Protein AF-A0A7D7X7C6-F1 (afdb_monomer_lite)

Secondary structure (DSSP, 8-state):
-EEEEEE-SSSPPPPEEEEEE-TT--EEEEEEEPP----TTS--EEEEEEP-PPTT--TTT-EEEEE--SS---S-SGGGEEEGGG--GGGSHHHHHHHTT-

pLDDT: mean 86.54, std 12.84, range [50.09, 97.5]

Structure (mmCIF, N/CA/C/O backbone):
data_AF-A0A7D7X7C6-F1
#
_entry.id   AF-A0A7D7X7C6-F1
#
loop_
_atom_site.group_PDB
_atom_site.id
_atom_site.type_symbol
_atom_site.label_atom_id
_atom_site.label_alt_id
_atom_site.label_comp_id
_atom_site.label_asym_id
_atom_site.label_entity_id
_atom_site.label_seq_id
_atom_site.pdbx_PDB_ins_code
_atom_site.Cartn_x
_atom_site.Cartn_y
_atom_site.Cartn_z
_atom_site.occupancy
_atom_site.B_iso_or_equiv
_atom_site.auth_seq_id
_atom_site.auth_comp_id
_atom_site.auth_asym_id
_atom_site.auth_atom_id
_atom_site.pdbx_PDB_model_num
ATOM 1 N N . MET A 1 1 ? -4.624 -8.548 11.421 1.00 86.88 1 MET A N 1
ATOM 2 C CA . MET A 1 1 ? -5.141 -8.700 10.041 1.00 86.88 1 MET A CA 1
ATOM 3 C C . MET A 1 1 ? -4.038 -9.219 9.131 1.00 86.88 1 MET A C 1
ATOM 5 O O . MET A 1 1 ? -2.893 -8.834 9.332 1.00 86.88 1 MET A O 1
ATOM 9 N N . LYS A 1 2 ? -4.351 -10.098 8.171 1.00 92.50 2 LYS A N 1
ATOM 10 C CA . LYS A 1 2 ? -3.395 -10.544 7.144 1.00 92.50 2 LYS A CA 1
ATOM 11 C C . LYS A 1 2 ? -3.698 -9.827 5.837 1.00 92.50 2 LYS A C 1
ATOM 13 O O . LYS A 1 2 ? -4.851 -9.807 5.423 1.00 92.50 2 LYS A O 1
ATOM 18 N N . VAL A 1 3 ? -2.673 -9.262 5.216 1.00 93.50 3 VAL A N 1
ATOM 19 C CA . VAL A 1 3 ? -2.782 -8.517 3.961 1.00 93.50 3 VAL A CA 1
ATOM 20 C C . VAL A 1 3 ? -1.801 -9.114 2.969 1.00 93.50 3 VAL A C 1
ATOM 22 O O . VAL A 1 3 ? -0.625 -9.276 3.290 1.00 93.50 3 VAL A O 1
ATOM 25 N N . ILE A 1 4 ? -2.280 -9.457 1.778 1.00 94.56 4 ILE A N 1
ATOM 26 C CA . ILE A 1 4 ? -1.419 -9.901 0.683 1.00 94.56 4 ILE A CA 1
ATOM 27 C C . ILE A 1 4 ? -1.051 -8.667 -0.128 1.00 94.56 4 ILE A C 1
ATOM 29 O O . ILE A 1 4 ? -1.920 -7.999 -0.680 1.00 94.56 4 ILE A O 1
ATOM 33 N N . VAL A 1 5 ? 0.242 -8.377 -0.192 1.00 95.50 5 VAL A N 1
ATOM 34 C CA . VAL A 1 5 ? 0.798 -7.306 -1.015 1.00 95.50 5 VAL A CA 1
ATOM 35 C C . VAL A 1 5 ? 1.444 -7.940 -2.233 1.00 95.50 5 VAL A C 1
ATOM 37 O O . VAL A 1 5 ? 2.147 -8.943 -2.095 1.00 95.50 5 VAL A O 1
ATOM 40 N N . HIS A 1 6 ? 1.217 -7.365 -3.409 1.00 95.06 6 HIS A N 1
ATOM 41 C CA . HIS A 1 6 ? 1.825 -7.811 -4.654 1.00 95.06 6 HIS A CA 1
ATOM 42 C C . HIS A 1 6 ? 2.688 -6.710 -5.275 1.00 95.06 6 HIS A C 1
ATOM 44 O O . HIS A 1 6 ? 2.406 -5.528 -5.113 1.00 95.06 6 HIS A O 1
ATOM 50 N N . SER A 1 7 ? 3.718 -7.111 -6.017 1.00 94.50 7 SER A N 1
ATOM 51 C CA . SER A 1 7 ? 4.481 -6.239 -6.908 1.00 94.50 7 SER A CA 1
ATOM 52 C C . SER A 1 7 ? 4.332 -6.714 -8.350 1.00 94.50 7 SER A C 1
ATOM 54 O O . SER A 1 7 ? 4.490 -7.904 -8.642 1.00 94.50 7 SER A O 1
ATOM 56 N N . LEU A 1 8 ? 4.029 -5.758 -9.231 1.00 93.31 8 LEU A N 1
ATOM 57 C CA . LEU A 1 8 ? 3.920 -5.925 -10.685 1.00 93.31 8 LEU A CA 1
ATOM 58 C C . LEU A 1 8 ? 4.983 -5.110 -11.445 1.00 93.31 8 LEU A C 1
ATOM 60 O O . LEU A 1 8 ? 4.968 -5.076 -12.672 1.00 93.31 8 LEU A O 1
ATOM 64 N N . GLY A 1 9 ? 5.862 -4.398 -10.731 1.00 91.44 9 GLY A N 1
ATOM 65 C CA . GLY A 1 9 ? 6.841 -3.489 -11.329 1.00 91.44 9 GLY A CA 1
ATOM 66 C C . GLY A 1 9 ? 7.999 -4.214 -12.018 1.00 91.44 9 GLY A C 1
ATOM 67 O O . GLY A 1 9 ? 8.289 -5.364 -11.726 1.00 91.44 9 GLY A O 1
ATOM 68 N N . ALA A 1 10 ? 8.711 -3.528 -12.911 1.00 91.31 10 ALA A N 1
ATOM 69 C CA . ALA A 1 10 ? 9.837 -4.113 -13.650 1.00 91.31 10 ALA A CA 1
ATOM 70 C C . ALA A 1 10 ? 11.169 -4.142 -12.868 1.00 91.31 10 ALA A C 1
ATOM 72 O O . ALA A 1 10 ? 12.179 -4.612 -13.387 1.00 91.31 10 ALA A O 1
ATOM 73 N N . ILE A 1 11 ? 11.189 -3.622 -11.641 1.00 93.25 11 ILE A N 1
ATOM 74 C CA . ILE A 1 11 ? 12.377 -3.522 -10.787 1.00 93.25 11 ILE A CA 1
ATOM 75 C C . ILE A 1 11 ? 12.070 -4.038 -9.383 1.00 93.25 11 ILE A C 1
ATOM 77 O O . ILE A 1 11 ? 10.911 -4.071 -8.964 1.00 93.25 11 ILE A O 1
ATOM 81 N N . ASP A 1 12 ? 13.119 -4.446 -8.668 1.00 94.75 12 ASP A N 1
ATOM 82 C CA . ASP A 1 12 ? 13.013 -4.797 -7.254 1.00 94.75 12 ASP A CA 1
ATOM 83 C C . ASP A 1 12 ? 12.428 -3.616 -6.471 1.00 94.75 12 ASP A C 1
ATOM 85 O O . ASP A 1 12 ? 12.813 -2.462 -6.676 1.00 94.75 12 ASP A O 1
ATOM 89 N N . THR A 1 13 ? 11.510 -3.901 -5.552 1.00 94.94 13 THR A N 1
ATOM 90 C CA . THR A 1 13 ? 10.945 -2.863 -4.689 1.00 94.94 13 THR A CA 1
ATOM 91 C C . THR A 1 13 ? 11.930 -2.500 -3.580 1.00 94.94 13 THR A C 1
ATOM 93 O O . THR A 1 13 ? 12.702 -3.327 -3.090 1.00 94.94 13 THR A O 1
ATOM 96 N N . GLN A 1 14 ? 11.870 -1.264 -3.100 1.00 94.00 14 GLN A N 1
ATOM 97 C CA . GLN A 1 14 ? 12.487 -0.915 -1.819 1.00 94.00 14 GLN A CA 1
ATOM 98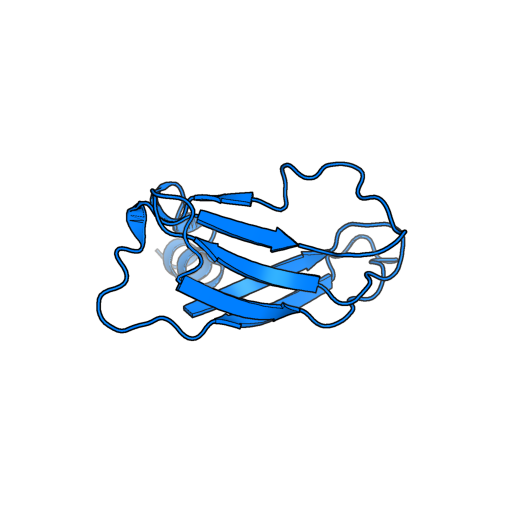 C C . GLN A 1 14 ? 11.574 -1.355 -0.655 1.00 94.00 14 GLN A C 1
ATOM 100 O O . GLN A 1 14 ? 10.406 -1.696 -0.885 1.00 94.00 14 GLN A O 1
ATOM 105 N N . PRO A 1 15 ? 12.075 -1.392 0.594 1.00 94.00 15 PRO A N 1
ATOM 106 C CA . PRO A 1 15 ? 11.226 -1.625 1.753 1.00 94.00 15 PRO A CA 1
ATOM 107 C C . PRO A 1 15 ? 10.105 -0.585 1.822 1.00 94.00 15 PRO A C 1
ATOM 109 O O . PRO A 1 15 ? 10.338 0.609 1.626 1.00 94.00 15 PRO A O 1
ATOM 112 N N . ALA A 1 16 ? 8.896 -1.039 2.130 1.00 96.50 16 ALA A N 1
ATOM 113 C CA . ALA A 1 16 ? 7.718 -0.186 2.222 1.00 96.50 16 ALA A CA 1
ATOM 114 C C . ALA A 1 16 ? 7.013 -0.379 3.567 1.00 96.50 16 ALA A C 1
ATOM 116 O O . ALA A 1 16 ? 7.338 -1.275 4.352 1.00 96.50 16 ALA A O 1
ATOM 117 N N . LYS A 1 17 ? 6.038 0.478 3.851 1.00 97.50 17 LYS A N 1
ATOM 118 C CA . LYS A 1 17 ? 5.179 0.397 5.028 1.00 97.50 17 LYS A CA 1
ATOM 119 C C . LYS A 1 17 ? 3.744 0.184 4.597 1.00 97.50 17 LYS A C 1
ATOM 121 O O . LYS A 1 17 ? 3.248 0.869 3.711 1.00 97.50 17 LYS A O 1
ATOM 126 N N . LEU A 1 18 ? 3.083 -0.741 5.271 1.00 97.50 18 LEU A N 1
ATOM 127 C CA . LEU A 1 18 ? 1.644 -0.887 5.230 1.00 97.50 18 LEU A CA 1
ATOM 128 C C . LEU A 1 18 ? 1.061 -0.097 6.397 1.00 97.50 18 LEU A C 1
ATOM 130 O O . LEU A 1 18 ? 1.429 -0.362 7.543 1.00 97.50 18 LEU A O 1
ATOM 134 N N . ILE A 1 19 ? 0.176 0.853 6.116 1.00 96.94 19 ILE A N 1
ATOM 135 C CA . ILE A 1 19 ? -0.413 1.738 7.124 1.00 96.94 19 ILE A CA 1
ATOM 136 C C . ILE A 1 19 ? -1.929 1.633 7.052 1.00 96.94 19 ILE A C 1
ATOM 138 O O . ILE A 1 19 ? -2.507 1.805 5.983 1.00 96.94 19 ILE A O 1
ATOM 142 N N . LEU A 1 20 ? -2.555 1.359 8.192 1.00 95.00 20 LEU A N 1
ATOM 143 C CA . LEU A 1 20 ? -3.999 1.458 8.368 1.00 95.00 20 LEU A CA 1
ATOM 144 C C . LEU A 1 20 ? -4.336 2.794 9.013 1.00 95.00 20 LEU A C 1
ATOM 146 O O . LEU A 1 20 ? -3.745 3.154 10.037 1.00 95.00 20 LEU A O 1
ATOM 150 N N . ARG A 1 21 ? -5.304 3.490 8.432 1.00 94.56 21 ARG A N 1
ATOM 151 C CA . ARG A 1 21 ? -5.836 4.759 8.912 1.00 94.56 21 ARG A CA 1
ATOM 152 C C . ARG A 1 21 ? -7.336 4.655 9.129 1.00 94.56 21 ARG A C 1
ATOM 154 O O . ARG A 1 21 ? -8.005 3.982 8.347 1.00 94.56 21 ARG A O 1
ATOM 161 N N . ASP A 1 22 ? -7.832 5.323 10.163 1.00 91.62 22 ASP A N 1
ATOM 162 C CA . ASP A 1 22 ? -9.272 5.495 10.360 1.00 91.62 22 ASP A CA 1
ATOM 163 C C . ASP A 1 22 ? -9.872 6.492 9.356 1.00 91.62 22 ASP A C 1
ATOM 165 O O . ASP A 1 22 ? -9.170 7.063 8.514 1.00 91.62 22 ASP A O 1
ATOM 169 N N . ALA A 1 23 ? -11.187 6.699 9.446 1.00 89.38 23 ALA A N 1
ATOM 170 C CA . ALA A 1 23 ? -11.922 7.645 8.607 1.00 89.38 23 ALA A CA 1
ATOM 171 C C . ALA A 1 23 ? -11.438 9.103 8.752 1.00 89.38 23 ALA A C 1
ATOM 173 O O . ALA A 1 23 ? -11.575 9.883 7.810 1.00 89.38 23 ALA A O 1
ATOM 174 N N . ASP A 1 24 ? -10.829 9.455 9.889 1.00 90.50 24 ASP A N 1
ATOM 175 C CA . ASP A 1 24 ? -10.248 10.777 10.151 1.00 90.50 24 ASP A CA 1
ATOM 176 C C . ASP A 1 24 ? -8.790 10.885 9.652 1.00 90.50 24 ASP A C 1
ATOM 178 O O . ASP A 1 24 ? -8.146 11.930 9.776 1.00 90.50 24 ASP A O 1
ATOM 182 N N . GLY A 1 25 ? -8.244 9.809 9.072 1.00 91.56 25 GLY A N 1
ATOM 183 C CA . GLY A 1 25 ? -6.883 9.738 8.544 1.00 91.56 25 GLY A CA 1
ATOM 184 C C . GLY A 1 25 ? -5.811 9.450 9.599 1.00 91.56 25 GLY A C 1
ATOM 185 O O . GLY A 1 25 ? -4.6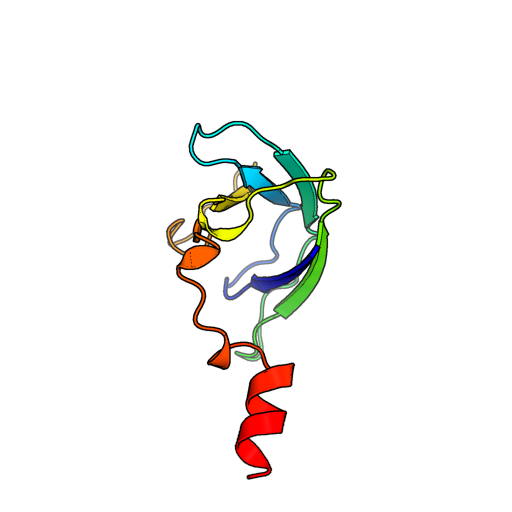15 9.465 9.283 1.00 91.56 25 GLY A O 1
ATOM 186 N N . LYS A 1 26 ? -6.194 9.163 10.846 1.00 93.19 26 LYS A N 1
ATOM 187 C CA . LYS A 1 26 ? -5.257 8.843 11.925 1.00 93.19 26 LYS A CA 1
ATOM 188 C C . LYS A 1 26 ? -4.746 7.416 11.771 1.00 93.19 26 LYS A C 1
ATOM 190 O O . LYS A 1 26 ? -5.503 6.465 11.610 1.00 93.19 26 LYS A O 1
ATOM 195 N N . THR A 1 27 ? -3.431 7.254 11.893 1.00 95.06 27 THR A N 1
ATOM 196 C CA . THR A 1 27 ? -2.781 5.941 11.843 1.00 95.06 27 THR A CA 1
ATOM 197 C C . THR A 1 27 ? -3.176 5.076 13.041 1.00 95.06 27 THR A C 1
ATOM 199 O O . THR A 1 27 ? -2.879 5.416 14.188 1.00 95.06 27 THR A O 1
ATOM 202 N N . LEU A 1 28 ? -3.787 3.927 12.759 1.00 93.56 28 LEU A N 1
ATOM 203 C CA . LEU A 1 28 ? -4.187 2.925 13.748 1.00 93.56 28 LEU A CA 1
ATOM 204 C C . LEU A 1 28 ? -3.151 1.810 13.904 1.00 93.56 28 LEU A C 1
ATOM 206 O O . LEU A 1 28 ? -2.943 1.304 15.006 1.00 93.56 28 LEU A O 1
ATOM 210 N N . ALA A 1 29 ? -2.515 1.409 12.803 1.00 94.56 29 ALA A N 1
ATOM 211 C CA . ALA A 1 29 ? -1.540 0.326 12.785 1.00 94.56 29 ALA A CA 1
ATOM 212 C C . ALA A 1 29 ? -0.554 0.478 11.625 1.00 94.56 29 ALA A C 1
ATOM 214 O O . ALA A 1 29 ? -0.910 0.973 10.555 1.00 94.56 29 ALA A O 1
ATOM 215 N N . THR A 1 30 ? 0.662 -0.033 11.821 1.00 96.56 30 THR A N 1
ATOM 216 C CA . THR A 1 30 ? 1.716 -0.051 10.800 1.00 96.56 30 THR A CA 1
ATOM 217 C C . THR A 1 30 ? 2.422 -1.403 10.789 1.00 96.56 30 THR A C 1
ATOM 219 O O . THR A 1 30 ? 2.643 -2.000 11.842 1.00 96.56 30 THR A O 1
ATOM 222 N N . ALA A 1 31 ? 2.817 -1.870 9.607 1.00 97.44 31 ALA A N 1
ATOM 223 C CA . ALA A 1 31 ? 3.693 -3.025 9.431 1.00 97.44 31 ALA A CA 1
ATOM 224 C C . ALA A 1 31 ? 4.713 -2.783 8.312 1.00 97.44 31 ALA A C 1
ATOM 226 O O . ALA A 1 31 ? 4.469 -2.012 7.385 1.00 97.44 31 ALA A O 1
ATOM 227 N N . THR A 1 32 ? 5.859 -3.456 8.390 1.00 97.19 32 THR A N 1
ATOM 228 C CA . THR A 1 32 ? 6.892 -3.396 7.348 1.00 97.19 32 THR A CA 1
ATOM 229 C C . THR A 1 32 ? 6.581 -4.387 6.230 1.00 97.19 32 THR A C 1
ATOM 231 O O . THR A 1 32 ? 6.248 -5.544 6.488 1.00 97.19 32 THR A O 1
ATOM 234 N N . ILE A 1 33 ? 6.746 -3.939 4.990 1.00 97.38 33 ILE A N 1
ATOM 235 C CA . ILE A 1 33 ? 6.706 -4.759 3.783 1.00 97.38 33 ILE A CA 1
ATOM 236 C C . ILE A 1 33 ? 8.161 -4.974 3.342 1.00 97.38 33 ILE A C 1
ATOM 238 O O . ILE A 1 33 ? 8.873 -3.990 3.107 1.00 97.38 33 ILE A O 1
ATOM 242 N N . PRO A 1 34 ? 8.642 -6.225 3.261 1.00 95.94 34 PRO A N 1
ATOM 243 C CA . PRO A 1 34 ? 9.990 -6.494 2.780 1.00 95.94 34 PRO A CA 1
ATOM 244 C C . PRO A 1 34 ? 10.116 -6.158 1.290 1.00 95.94 34 PRO A C 1
ATOM 246 O O . PRO A 1 34 ? 9.125 -6.140 0.561 1.00 95.94 34 PRO A O 1
ATOM 249 N N . THR A 1 35 ? 11.350 -5.958 0.827 1.00 95.50 35 THR A N 1
ATOM 250 C CA . THR A 1 35 ? 11.659 -5.880 -0.606 1.00 95.50 35 THR A CA 1
ATOM 251 C C . THR A 1 35 ? 11.136 -7.110 -1.346 1.00 95.50 35 THR A C 1
ATOM 253 O O . THR A 1 35 ? 11.381 -8.248 -0.938 1.00 95.50 35 THR A O 1
ATOM 256 N N . LEU A 1 36 ? 10.458 -6.873 -2.467 1.00 96.06 36 LEU A N 1
ATOM 257 C CA . LEU A 1 36 ? 10.024 -7.889 -3.413 1.00 96.06 36 LEU A CA 1
ATOM 258 C C . LEU A 1 36 ? 10.875 -7.806 -4.675 1.00 96.06 36 LEU A C 1
ATOM 260 O O . LEU A 1 36 ? 11.160 -6.720 -5.174 1.00 96.06 36 LEU A O 1
ATOM 264 N N . LYS A 1 37 ? 11.269 -8.968 -5.197 1.00 96.38 37 LYS A N 1
ATOM 265 C CA . LYS A 1 37 ? 11.963 -9.044 -6.482 1.00 96.38 37 LYS A CA 1
ATOM 266 C C . LYS A 1 37 ? 11.040 -8.655 -7.634 1.00 96.38 37 LYS A C 1
ATOM 268 O O . LYS A 1 37 ? 9.833 -8.886 -7.554 1.00 96.38 37 LYS A O 1
ATOM 273 N N . ALA A 1 38 ? 11.616 -8.126 -8.710 1.00 94.62 38 ALA A N 1
ATOM 274 C CA . ALA A 1 38 ? 10.877 -7.885 -9.942 1.00 94.62 38 ALA A CA 1
ATOM 275 C C . ALA A 1 38 ? 10.304 -9.203 -10.520 1.00 94.62 38 ALA A C 1
ATOM 277 O O . ALA A 1 38 ? 11.033 -10.198 -10.620 1.00 94.62 38 ALA A O 1
ATOM 278 N N . PRO A 1 39 ? 9.024 -9.253 -10.927 1.00 93.06 39 PRO A N 1
ATOM 279 C CA . PRO A 1 39 ? 8.469 -10.353 -11.712 1.00 93.06 39 PRO A CA 1
ATOM 280 C C . PRO A 1 39 ? 9.022 -10.387 -13.148 1.00 93.06 39 PRO A C 1
ATOM 282 O O . PRO A 1 39 ? 8.509 -9.726 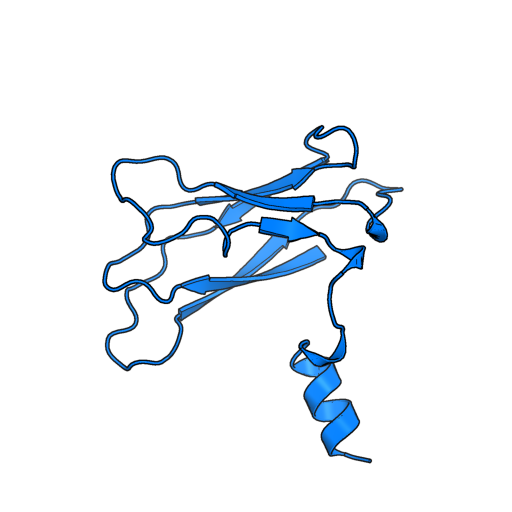-14.045 1.00 93.06 39 PRO A O 1
ATOM 285 N N . LEU A 1 40 ? 10.055 -11.202 -13.383 1.00 92.50 40 LEU A N 1
ATOM 286 C CA . LEU A 1 40 ? 10.644 -11.424 -14.719 1.00 92.50 40 LEU A CA 1
ATOM 287 C C . LEU A 1 40 ? 9.896 -12.476 -15.560 1.00 92.50 40 LEU A C 1
ATOM 289 O O . LEU A 1 40 ? 10.193 -12.669 -16.733 1.00 92.50 40 LEU A O 1
ATOM 293 N N . ASP A 1 41 ? 8.943 -13.168 -14.945 1.00 93.06 41 ASP A N 1
ATOM 294 C CA . ASP A 1 41 ? 8.176 -14.293 -15.485 1.00 93.06 41 ASP A CA 1
ATOM 295 C C . ASP A 1 41 ? 6.708 -13.932 -15.762 1.00 93.06 41 ASP A C 1
ATOM 297 O O . ASP A 1 41 ? 5.905 -14.812 -16.058 1.00 93.06 41 ASP A O 1
ATOM 301 N N . LEU A 1 42 ? 6.350 -12.645 -15.655 1.00 89.94 42 LEU A N 1
ATOM 302 C CA . LEU A 1 42 ? 4.970 -12.142 -15.709 1.00 89.94 42 LEU A CA 1
ATOM 303 C C . LEU A 1 42 ? 4.057 -12.703 -14.601 1.00 89.94 42 LEU A C 1
ATOM 305 O O . LEU A 1 42 ? 2.836 -12.571 -14.681 1.00 89.94 42 LEU A O 1
ATOM 309 N N . ILE A 1 43 ? 4.632 -13.293 -13.547 1.00 92.38 43 ILE A N 1
ATOM 310 C CA . ILE A 1 43 ? 3.893 -13.792 -12.386 1.00 92.38 43 ILE A CA 1
ATOM 311 C C . ILE A 1 43 ? 4.129 -12.833 -11.214 1.00 92.38 43 ILE A C 1
ATOM 313 O O . ILE A 1 43 ? 5.279 -12.683 -10.787 1.00 92.38 43 ILE A O 1
ATOM 317 N N . PRO A 1 44 ? 3.072 -12.219 -10.643 1.00 93.88 44 PRO A N 1
ATOM 318 C CA . PRO A 1 44 ? 3.206 -11.283 -9.531 1.00 93.88 44 PRO A CA 1
ATOM 319 C C . PRO A 1 44 ? 4.029 -11.865 -8.382 1.00 93.88 44 PRO A C 1
ATOM 321 O O . PRO A 1 44 ? 3.834 -13.017 -7.983 1.00 93.88 44 PRO A O 1
ATOM 324 N N . LYS A 1 45 ? 4.924 -11.062 -7.800 1.00 96.06 45 LYS A N 1
ATOM 325 C CA . LYS A 1 45 ? 5.588 -11.439 -6.546 1.00 96.06 45 LYS A CA 1
ATOM 326 C C . LYS A 1 45 ? 4.751 -10.943 -5.385 1.00 96.06 45 LYS A C 1
ATOM 328 O O . LYS A 1 45 ? 4.384 -9.773 -5.349 1.00 96.06 45 LYS A O 1
ATOM 333 N N . THR A 1 46 ? 4.439 -11.833 -4.450 1.00 96.81 46 THR A N 1
ATOM 334 C CA . THR A 1 46 ? 3.552 -11.534 -3.324 1.00 96.81 46 THR A CA 1
ATOM 335 C C . THR A 1 46 ? 4.228 -11.778 -1.988 1.00 96.81 46 THR A C 1
ATOM 337 O O . THR A 1 46 ? 5.024 -12.703 -1.851 1.00 96.81 46 THR A O 1
ATOM 340 N N . THR A 1 47 ? 3.828 -11.020 -0.974 1.00 97.00 47 THR A N 1
ATOM 341 C CA . THR A 1 47 ? 4.141 -11.311 0.426 1.00 97.00 47 THR A CA 1
ATOM 342 C C . THR A 1 47 ? 2.908 -11.129 1.295 1.00 97.00 47 THR A C 1
ATOM 344 O O . THR A 1 47 ? 2.029 -10.324 0.990 1.00 97.00 47 THR A O 1
ATOM 347 N N . THR A 1 48 ? 2.828 -11.897 2.378 1.00 97.00 48 THR A N 1
ATOM 348 C CA . THR A 1 48 ? 1.777 -11.733 3.384 1.00 97.00 48 THR A CA 1
ATOM 349 C C . THR A 1 48 ? 2.320 -10.909 4.537 1.00 97.00 48 THR A C 1
ATOM 351 O O . THR A 1 48 ? 3.262 -11.311 5.216 1.00 97.00 48 T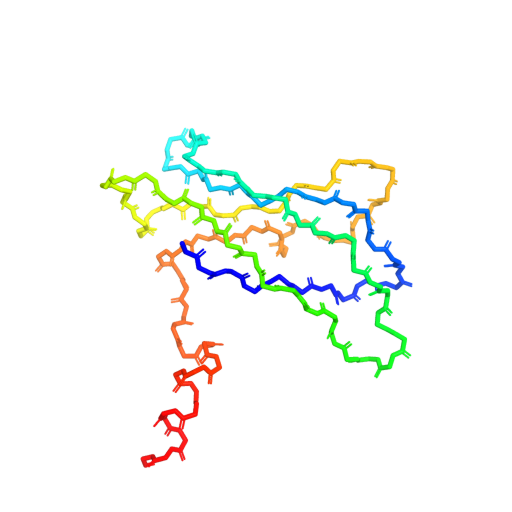HR A O 1
ATOM 354 N N . VAL A 1 49 ? 1.684 -9.774 4.789 1.00 96.75 49 VAL A N 1
ATOM 355 C CA . VAL A 1 49 ? 2.017 -8.852 5.870 1.00 96.75 49 VAL A CA 1
ATOM 356 C C . VAL A 1 49 ? 0.995 -9.030 6.984 1.00 96.75 49 VAL A C 1
ATOM 358 O O . VAL A 1 49 ? -0.216 -9.032 6.748 1.00 96.75 49 VAL A O 1
ATOM 361 N N . THR A 1 50 ? 1.479 -9.197 8.213 1.00 95.81 50 THR A N 1
ATOM 362 C CA . THR A 1 50 ? 0.613 -9.248 9.394 1.00 95.81 50 THR A CA 1
ATOM 363 C C . THR A 1 50 ? 0.563 -7.870 10.030 1.00 95.81 50 THR A C 1
ATOM 365 O O . THR A 1 50 ? 1.583 -7.357 10.482 1.00 95.81 50 THR A O 1
ATOM 368 N N . LEU A 1 51 ? -0.631 -7.284 10.070 1.00 93.69 51 LEU A N 1
ATOM 369 C CA . LEU A 1 51 ? -0.883 -5.980 10.666 1.00 93.69 51 LEU A CA 1
ATOM 370 C C . LEU A 1 51 ? -1.533 -6.153 12.051 1.00 93.69 51 LEU A C 1
ATOM 372 O O . LEU A 1 51 ? -2.616 -6.758 12.128 1.00 93.69 51 LEU A O 1
ATOM 376 N N . PRO A 1 52 ? -0.905 -5.672 13.139 1.00 91.19 52 PRO A N 1
ATOM 377 C CA . PRO A 1 52 ? -1.483 -5.741 14.477 1.00 91.19 52 PRO A CA 1
ATOM 378 C C . PRO A 1 52 ? -2.589 -4.691 14.607 1.00 91.19 52 PRO A C 1
ATOM 380 O O . PRO A 1 52 ? -2.313 -3.498 14.562 1.00 91.19 52 PRO A O 1
ATOM 38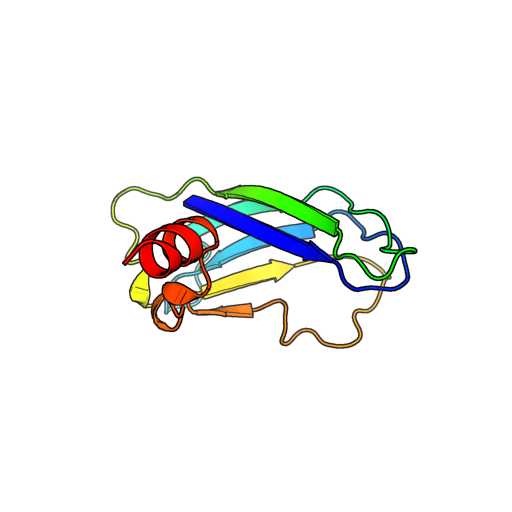3 N N . LEU A 1 53 ? -3.841 -5.130 14.737 1.00 87.69 53 LEU A N 1
ATOM 384 C CA . LEU A 1 53 ? -4.969 -4.215 14.917 1.00 87.69 53 LEU A CA 1
ATOM 385 C C . LEU A 1 53 ? -5.183 -3.924 16.409 1.00 87.69 53 LEU A C 1
ATOM 387 O O . LEU A 1 53 ? -5.150 -4.871 17.203 1.00 87.69 53 LEU A O 1
ATOM 391 N N . PRO A 1 54 ? -5.428 -2.661 16.798 1.00 83.56 54 PRO A N 1
ATOM 392 C CA . PRO A 1 54 ? -5.961 -2.333 18.114 1.00 83.56 54 PRO A CA 1
ATOM 393 C C . PRO A 1 54 ? -7.284 -3.062 18.398 1.00 83.56 54 PRO A C 1
ATOM 395 O O . PRO A 1 54 ? -8.039 -3.408 17.489 1.00 83.56 54 PRO A O 1
ATOM 398 N N . ALA A 1 55 ? -7.601 -3.270 19.677 1.00 75.81 55 ALA A N 1
ATOM 399 C CA . ALA A 1 55 ? -8.950 -3.684 20.051 1.00 75.81 55 ALA A CA 1
ATOM 400 C C . ALA A 1 55 ? -9.946 -2.567 19.679 1.00 75.81 55 ALA A C 1
ATOM 402 O O . ALA A 1 55 ? -9.664 -1.395 19.924 1.00 75.81 55 ALA A O 1
ATOM 403 N N . ASN A 1 56 ? -11.104 -2.935 19.117 1.00 69.56 56 ASN A N 1
ATOM 404 C CA . ASN A 1 56 ? -12.182 -2.030 18.677 1.00 69.56 56 ASN A CA 1
ATOM 405 C C . ASN A 1 56 ? -11.901 -1.185 17.416 1.00 69.56 56 ASN A C 1
ATOM 407 O O . ASN A 1 56 ? -12.497 -0.126 17.251 1.00 69.56 56 ASN A O 1
ATOM 411 N N . THR A 1 57 ? -11.021 -1.633 16.517 1.00 73.12 57 THR A N 1
ATOM 412 C CA . THR A 1 57 ? -10.886 -1.025 15.182 1.00 73.12 57 THR A CA 1
ATOM 413 C C . THR A 1 57 ? -12.184 -1.175 14.377 1.00 73.12 57 THR A C 1
ATOM 415 O O . THR A 1 57 ? -12.643 -2.303 14.176 1.00 73.12 57 THR A O 1
ATOM 418 N N . ASP A 1 58 ? -12.757 -0.062 13.904 1.00 72.00 58 ASP A N 1
ATOM 419 C CA . ASP A 1 58 ? -13.936 -0.056 13.026 1.00 72.00 58 ASP A CA 1
ATOM 420 C C . ASP A 1 58 ? -13.520 -0.224 11.559 1.00 72.00 58 ASP A C 1
ATOM 422 O O . ASP A 1 58 ? -13.501 0.688 10.736 1.00 72.00 58 ASP A O 1
ATOM 426 N N . VAL A 1 59 ? -13.161 -1.466 11.252 1.00 72.12 59 VAL A N 1
ATOM 427 C CA . VAL A 1 59 ? -12.564 -1.898 9.988 1.00 72.12 59 VAL A CA 1
ATOM 428 C C . VAL A 1 59 ? -13.311 -1.461 8.704 1.00 72.12 59 VAL A C 1
ATOM 430 O O . VAL A 1 59 ? -12.624 -1.239 7.713 1.00 72.12 59 VAL A O 1
ATOM 433 N N . PRO A 1 60 ? -14.654 -1.340 8.615 1.00 76.00 60 PRO A N 1
ATOM 434 C CA . PRO A 1 60 ? -15.339 -1.061 7.348 1.00 76.00 60 PRO A CA 1
ATOM 435 C C . PRO A 1 60 ? -15.003 0.292 6.707 1.00 76.00 60 PRO A C 1
ATOM 437 O O . PRO A 1 60 ? -15.002 0.392 5.483 1.00 76.00 60 PRO A O 1
ATOM 440 N N . THR A 1 61 ? -14.729 1.337 7.484 1.00 81.00 61 THR A N 1
ATOM 441 C CA . THR A 1 61 ? -14.406 2.666 6.926 1.00 81.00 61 THR A CA 1
ATOM 442 C C . THR A 1 61 ? -12.912 2.924 6.822 1.00 81.00 61 THR A C 1
ATOM 444 O O . THR A 1 61 ? -12.493 3.889 6.183 1.00 81.00 61 THR A O 1
ATOM 447 N N . 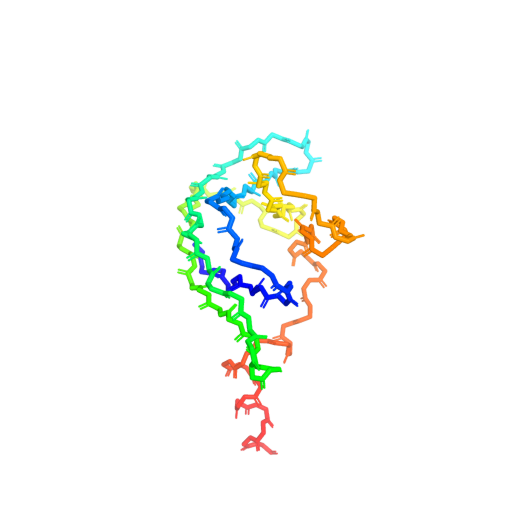ASP A 1 62 ? -12.110 2.059 7.433 1.00 88.56 62 ASP A N 1
ATOM 448 C CA . ASP A 1 62 ? -10.674 2.233 7.483 1.00 88.56 62 ASP A CA 1
ATOM 449 C C . ASP A 1 62 ? -10.033 2.066 6.107 1.00 88.56 62 ASP A C 1
ATOM 451 O O . ASP A 1 62 ? -10.469 1.307 5.230 1.00 88.56 62 ASP A O 1
ATOM 455 N N . THR A 1 63 ? -8.934 2.783 5.946 1.00 93.31 63 THR A N 1
ATOM 456 C CA . THR A 1 63 ? -8.161 2.837 4.720 1.00 93.31 63 THR A CA 1
ATOM 457 C C . THR A 1 63 ? -6.793 2.228 4.947 1.00 93.31 63 THR A C 1
ATOM 459 O O . THR A 1 63 ? -6.088 2.556 5.900 1.00 93.31 63 THR A O 1
ATOM 462 N N . LEU A 1 64 ? -6.390 1.357 4.032 1.00 94.81 64 LEU A N 1
ATOM 463 C CA . LEU A 1 64 ? -5.082 0.738 4.019 1.00 94.81 64 LEU A CA 1
ATOM 464 C C . LEU A 1 64 ? -4.255 1.312 2.870 1.00 94.81 64 LEU A C 1
ATOM 466 O O . LEU A 1 64 ? -4.692 1.312 1.719 1.00 94.81 64 LEU A O 1
ATOM 470 N N . THR A 1 65 ? -3.045 1.768 3.182 1.00 96.88 65 THR A N 1
ATOM 471 C CA . THR A 1 65 ? -2.118 2.343 2.203 1.00 96.88 65 THR A CA 1
ATOM 472 C C . THR A 1 65 ? -0.744 1.698 2.248 1.00 96.88 65 THR A C 1
ATOM 474 O O . THR A 1 65 ? -0.248 1.365 3.328 1.00 96.88 65 THR A O 1
ATOM 477 N N . ILE A 1 66 ? -0.101 1.600 1.088 1.00 97.31 66 ILE A N 1
ATOM 478 C CA . ILE A 1 66 ? 1.316 1.266 0.951 1.00 97.31 66 ILE A CA 1
ATOM 479 C C . ILE A 1 66 ? 2.109 2.558 0.755 1.00 97.31 66 ILE A C 1
ATOM 481 O O . ILE A 1 66 ? 1.853 3.326 -0.166 1.00 97.31 66 ILE A O 1
ATOM 485 N N . GLU A 1 67 ? 3.097 2.779 1.615 1.00 96.19 67 GLU A N 1
ATOM 486 C CA . GLU A 1 67 ? 4.021 3.905 1.527 1.00 96.19 67 GLU A CA 1
ATOM 487 C C . GLU A 1 67 ? 5.443 3.389 1.349 1.00 96.19 67 GLU A C 1
ATOM 489 O O . GLU A 1 67 ? 6.000 2.732 2.232 1.00 96.19 67 GLU A O 1
ATOM 494 N N . MET A 1 68 ? 6.041 3.692 0.202 1.00 94.00 68 MET A N 1
ATOM 495 C CA . MET A 1 68 ? 7.361 3.208 -0.180 1.00 94.00 68 MET A CA 1
ATOM 496 C C . MET A 1 68 ? 8.333 4.395 -0.306 1.00 94.00 68 MET A C 1
ATOM 498 O O . MET A 1 68 ? 8.558 4.891 -1.408 1.00 94.00 68 MET A O 1
ATOM 502 N N . PRO A 1 69 ? 8.901 4.898 0.808 1.00 83.75 69 PRO A N 1
ATOM 503 C CA . PRO A 1 69 ? 9.753 6.082 0.782 1.00 83.75 69 PRO A CA 1
ATOM 504 C C . PRO A 1 69 ? 11.083 5.789 0.082 1.00 83.75 69 PRO A C 1
ATOM 506 O O . PRO A 1 69 ? 11.787 4.850 0.447 1.00 83.75 69 PRO A O 1
ATOM 509 N N . GLY A 1 70 ? 11.449 6.614 -0.898 1.00 83.75 70 GLY A N 1
ATOM 510 C CA . GLY A 1 70 ? 12.728 6.516 -1.601 1.00 83.75 70 GLY A CA 1
ATOM 511 C C . GLY A 1 70 ? 12.630 6.955 -3.063 1.00 83.75 70 GLY A C 1
ATOM 512 O O . GLY A 1 70 ? 11.579 7.424 -3.491 1.00 83.75 70 GLY A O 1
ATOM 513 N N . PRO A 1 71 ? 13.723 6.835 -3.831 1.00 88.19 71 PRO A N 1
ATOM 514 C CA . PRO A 1 71 ? 13.839 7.451 -5.151 1.00 88.19 71 PRO A CA 1
ATOM 515 C C . PRO A 1 71 ? 13.149 6.664 -6.269 1.00 88.19 71 PRO A C 1
ATOM 517 O O . PRO A 1 71 ? 13.095 7.163 -7.387 1.00 88.19 71 PRO A O 1
ATOM 520 N N . ILE A 1 72 ? 12.679 5.442 -6.003 1.00 88.19 72 ILE A N 1
ATOM 521 C CA . ILE A 1 72 ? 12.028 4.592 -7.002 1.00 88.19 72 ILE A CA 1
ATOM 522 C C . ILE A 1 72 ? 10.582 5.069 -7.208 1.00 88.19 72 ILE A C 1
ATOM 524 O O . ILE A 1 72 ? 9.769 4.900 -6.297 1.00 88.19 72 ILE A O 1
ATOM 528 N N . PRO A 1 73 ? 10.236 5.645 -8.376 1.00 88.69 73 PRO A N 1
ATOM 529 C CA . PRO A 1 73 ? 8.868 6.048 -8.655 1.00 88.69 73 PRO A CA 1
ATOM 530 C C . PRO A 1 73 ? 8.007 4.836 -9.028 1.00 88.69 73 PRO A C 1
ATOM 532 O O . PRO A 1 73 ? 8.464 3.899 -9.686 1.00 88.69 73 PRO A O 1
ATOM 535 N N . GLU A 1 74 ? 6.731 4.892 -8.667 1.00 91.69 74 GLU A N 1
ATOM 536 C CA . GLU A 1 74 ? 5.715 3.943 -9.120 1.00 91.69 74 GLU A CA 1
ATOM 537 C C . GLU A 1 74 ? 4.928 4.546 -10.288 1.00 91.69 74 GLU A C 1
ATOM 539 O O . GLU A 1 74 ? 4.645 5.743 -10.300 1.00 91.69 74 GLU A O 1
ATOM 544 N N . ILE A 1 75 ? 4.552 3.720 -11.272 1.00 92.75 75 ILE A N 1
ATOM 545 C CA . ILE A 1 75 ? 3.766 4.170 -12.440 1.00 92.75 75 ILE A CA 1
ATOM 546 C C . ILE A 1 75 ? 2.431 4.783 -11.995 1.00 92.75 75 ILE A C 1
ATOM 548 O O . ILE A 1 75 ? 1.947 5.741 -12.593 1.00 92.75 75 ILE A O 1
ATOM 552 N N . THR A 1 76 ? 1.827 4.224 -10.947 1.00 92.25 76 THR A N 1
ATOM 553 C CA . THR A 1 76 ? 0.597 4.730 -10.343 1.00 92.25 76 THR A CA 1
ATOM 554 C C . THR A 1 76 ? 0.591 4.444 -8.848 1.00 92.25 76 THR A C 1
ATOM 556 O O . THR A 1 76 ? 0.976 3.359 -8.423 1.00 92.25 76 THR A O 1
ATOM 559 N N . LEU A 1 77 ? 0.107 5.406 -8.062 1.00 92.88 77 LEU A N 1
ATOM 560 C CA . LEU A 1 77 ? -0.118 5.250 -6.622 1.00 92.88 77 LEU A CA 1
ATOM 561 C C . LEU A 1 77 ? -1.546 4.792 -6.300 1.00 92.88 77 LEU A C 1
ATOM 563 O O . LEU A 1 77 ? -1.848 4.477 -5.154 1.00 92.88 77 LEU A O 1
ATOM 567 N N . LEU A 1 78 ? -2.432 4.725 -7.301 1.00 92.81 78 LEU A N 1
ATOM 568 C CA . LEU A 1 78 ? -3.827 4.320 -7.094 1.00 92.81 78 LEU A CA 1
ATOM 569 C C . LEU A 1 78 ? -3.941 2.869 -6.611 1.00 92.81 78 LEU A C 1
ATOM 571 O O . LEU A 1 78 ? -4.863 2.538 -5.876 1.00 92.81 78 LEU A O 1
ATOM 575 N N . ASN A 1 79 ? -2.974 2.022 -6.972 1.00 92.88 79 ASN A N 1
ATOM 576 C CA . ASN A 1 79 ? -2.926 0.622 -6.545 1.00 92.88 79 ASN A CA 1
ATOM 577 C C . ASN A 1 79 ? -2.446 0.456 -5.094 1.00 92.88 79 ASN A C 1
ATOM 579 O O . ASN A 1 79 ? -2.561 -0.629 -4.528 1.00 92.88 79 ASN A O 1
ATOM 583 N N . ASN A 1 80 ? -1.930 1.526 -4.488 1.00 95.44 80 ASN A N 1
ATOM 584 C CA . ASN A 1 80 ? -1.381 1.510 -3.137 1.00 95.44 80 ASN A CA 1
ATOM 585 C C . ASN A 1 80 ? -2.408 1.921 -2.086 1.00 95.44 80 ASN A C 1
ATOM 587 O O . ASN A 1 80 ? -2.027 2.143 -0.942 1.00 95.44 80 ASN A O 1
ATOM 591 N N . HIS A 1 81 ? -3.683 2.046 -2.450 1.00 93.94 81 HIS A N 1
ATOM 592 C CA . HIS A 1 81 ? -4.739 2.519 -1.569 1.00 93.94 81 HIS A CA 1
ATOM 593 C C . HIS A 1 81 ? -5.985 1.646 -1.696 1.00 93.94 81 HIS A C 1
ATOM 595 O O . HIS A 1 81 ? -6.484 1.416 -2.798 1.00 93.94 81 HIS A O 1
ATOM 601 N N . ILE A 1 82 ? -6.535 1.211 -0.563 1.00 92.00 82 ILE A N 1
ATOM 602 C CA . ILE A 1 82 ? -7.802 0.485 -0.525 1.00 92.00 82 ILE A CA 1
ATOM 603 C C . ILE A 1 82 ? -8.615 0.856 0.710 1.00 92.00 82 ILE A C 1
ATOM 605 O O . ILE A 1 82 ? -8.080 0.968 1.811 1.00 92.00 82 ILE A O 1
ATOM 609 N N . THR A 1 83 ? -9.921 1.024 0.531 1.00 90.69 83 THR A N 1
ATOM 610 C CA . THR A 1 83 ? -10.873 1.160 1.638 1.00 90.69 83 THR A CA 1
ATOM 611 C C . THR A 1 83 ? -11.413 -0.223 1.963 1.00 90.69 83 THR A C 1
ATOM 613 O O . THR A 1 83 ? -11.837 -0.954 1.072 1.00 90.69 83 THR A O 1
ATOM 616 N N . ILE A 1 84 ? -11.381 -0.629 3.228 1.00 86.06 84 ILE A N 1
ATOM 617 C CA . ILE A 1 84 ? -11.658 -2.026 3.573 1.00 86.06 84 ILE A CA 1
ATOM 618 C C . ILE A 1 84 ? -13.138 -2.387 3.359 1.00 86.06 84 ILE A C 1
ATOM 620 O O . ILE A 1 84 ? -13.445 -3.492 2.913 1.00 86.06 84 ILE A O 1
ATOM 624 N N . GLY A 1 85 ? -14.067 -1.462 3.601 1.00 81.69 85 GLY A N 1
ATOM 625 C CA . GLY A 1 85 ? -15.499 -1.686 3.372 1.00 81.69 85 GLY A CA 1
ATOM 626 C C . GLY A 1 85 ? -15.890 -1.853 1.907 1.00 81.69 85 GLY A C 1
ATOM 627 O O . GLY A 1 85 ? -16.955 -2.401 1.636 1.00 81.69 85 GLY A O 1
ATOM 628 N N . SER A 1 86 ? -15.040 -1.432 0.964 1.00 73.38 86 SER A N 1
ATOM 629 C CA . SER A 1 86 ? -15.259 -1.646 -0.471 1.00 73.38 86 SER A CA 1
ATOM 630 C C . SER A 1 86 ? -14.604 -2.926 -1.000 1.00 73.38 86 SER A C 1
ATOM 632 O O . SER A 1 86 ? -14.685 -3.197 -2.199 1.00 73.38 86 SER A O 1
ATOM 634 N N . LEU A 1 87 ? -13.981 -3.735 -0.130 1.00 73.75 87 LEU A N 1
ATOM 635 C CA . LEU A 1 87 ? -13.402 -5.014 -0.527 1.00 73.75 87 LEU A CA 1
ATOM 636 C C . LEU A 1 87 ? -14.490 -6.001 -0.950 1.00 73.75 87 LEU A C 1
ATOM 638 O O . LEU A 1 87 ? -15.267 -6.498 -0.131 1.00 73.75 87 LEU A O 1
ATOM 642 N N . ASP A 1 88 ? -14.471 -6.355 -2.231 1.00 70.19 88 ASP A N 1
ATOM 643 C CA . ASP A 1 88 ? -15.167 -7.532 -2.730 1.00 70.19 88 ASP A CA 1
ATOM 644 C C . ASP A 1 88 ? -14.517 -8.792 -2.144 1.00 70.19 88 ASP A C 1
ATOM 646 O O . ASP A 1 88 ? -13.398 -9.177 -2.497 1.00 70.19 88 ASP A O 1
ATOM 650 N N . ARG A 1 89 ? -15.229 -9.451 -1.227 1.00 65.88 89 ARG A N 1
ATOM 651 C CA . ARG A 1 89 ? -14.727 -10.641 -0.530 1.00 65.88 89 ARG A CA 1
ATOM 652 C C . ARG A 1 89 ? -14.506 -11.831 -1.469 1.00 65.88 89 ARG A C 1
ATOM 654 O O . ARG A 1 89 ? -13.645 -12.662 -1.192 1.00 65.88 89 ARG A O 1
ATOM 661 N N . THR A 1 90 ? -15.153 -11.856 -2.638 1.00 60.28 90 THR A N 1
ATOM 662 C CA . THR A 1 90 ? -14.971 -12.928 -3.633 1.00 60.28 90 THR A CA 1
ATOM 663 C C . THR A 1 90 ? -13.573 -12.940 -4.269 1.00 60.28 90 THR A C 1
ATOM 665 O O . THR A 1 90 ? -13.146 -13.958 -4.819 1.00 60.28 90 THR A O 1
ATOM 668 N N . GLN A 1 91 ? -12.818 -11.841 -4.142 1.00 61.41 91 GLN A N 1
ATOM 669 C CA . GLN A 1 91 ? -11.416 -11.738 -4.561 1.00 61.41 91 GLN A CA 1
ATOM 670 C C . GLN A 1 91 ? -10.451 -12.446 -3.592 1.00 61.41 91 GLN A C 1
ATOM 672 O O . GLN A 1 91 ? -9.277 -12.630 -3.917 1.00 61.41 91 GLN A O 1
ATOM 677 N N . ASN A 1 92 ? -10.913 -12.869 -2.410 1.00 62.62 92 ASN A N 1
ATOM 678 C CA . ASN A 1 92 ? -10.106 -13.638 -1.471 1.00 62.62 92 ASN A CA 1
ATOM 679 C C . ASN A 1 92 ? -9.884 -15.063 -2.019 1.00 62.62 92 ASN A C 1
ATOM 681 O O . ASN A 1 92 ? -10.856 -15.803 -2.183 1.00 62.62 92 ASN A O 1
ATOM 685 N N . PRO A 1 93 ? -8.635 -15.505 -2.268 1.00 61.41 93 PRO A N 1
ATOM 686 C CA . PRO A 1 93 ? -8.368 -16.831 -2.829 1.00 61.41 93 PRO A CA 1
ATOM 687 C C . PRO A 1 93 ? -8.922 -17.977 -1.968 1.00 61.41 93 PRO A C 1
ATOM 689 O O . PRO A 1 93 ? -9.332 -18.998 -2.515 1.00 61.41 93 PRO A O 1
ATOM 692 N N . ALA A 1 94 ? -9.022 -17.793 -0.646 1.00 60.69 94 ALA A N 1
ATOM 693 C CA . ALA A 1 94 ? -9.643 -18.774 0.244 1.00 60.69 94 ALA A CA 1
ATOM 694 C C . ALA A 1 94 ? -11.168 -18.887 0.044 1.00 60.69 94 ALA A C 1
ATOM 696 O O . ALA A 1 94 ? -11.727 -19.975 0.161 1.00 60.69 94 ALA A O 1
ATOM 697 N N . GLU A 1 95 ? -11.847 -17.783 -0.283 1.00 57.56 95 GLU A N 1
ATOM 698 C CA . GLU A 1 95 ? -13.291 -17.779 -0.562 1.00 57.56 95 GLU A CA 1
ATOM 699 C C . GLU A 1 95 ? -13.585 -18.223 -2.000 1.00 57.56 95 GLU A C 1
ATOM 701 O O . GLU A 1 95 ? -14.556 -18.939 -2.246 1.00 57.56 95 GLU A O 1
ATOM 706 N N . LYS A 1 96 ? -12.701 -17.894 -2.949 1.00 57.25 96 LYS A N 1
ATOM 707 C CA . LYS A 1 96 ? -12.811 -18.303 -4.354 1.00 57.25 96 LYS A CA 1
ATOM 708 C C . LYS A 1 96 ? -12.825 -19.827 -4.515 1.00 57.25 96 LYS A C 1
ATOM 710 O O . LYS A 1 96 ? -13.601 -20.350 -5.312 1.00 57.25 96 LYS A O 1
ATOM 715 N N . GLU A 1 97 ? -12.033 -20.551 -3.722 1.00 59.41 97 GLU A N 1
ATOM 716 C CA . GLU A 1 97 ? -12.041 -22.020 -3.732 1.00 59.41 97 GLU A CA 1
ATOM 717 C C . GLU A 1 97 ? -13.273 -22.628 -3.039 1.00 59.41 97 GLU A C 1
ATOM 719 O O . GLU A 1 97 ? -13.747 -23.689 -3.442 1.00 59.41 97 GLU A O 1
ATOM 724 N N . LEU A 1 98 ? -13.857 -21.941 -2.051 1.00 57.31 98 LEU A N 1
ATOM 725 C CA . LEU A 1 98 ? -15.114 -22.362 -1.425 1.00 57.31 98 LEU A CA 1
ATOM 726 C C . LEU A 1 98 ? -16.307 -22.226 -2.387 1.00 57.31 98 LEU A C 1
ATOM 728 O O . LEU A 1 98 ? -17.188 -23.086 -2.399 1.00 57.31 98 LEU A O 1
ATOM 732 N N . HIS A 1 99 ? -16.324 -21.176 -3.212 1.00 57.19 99 HIS A N 1
ATOM 733 C CA . HIS A 1 99 ? -17.361 -20.955 -4.223 1.00 57.19 99 HIS A CA 1
ATOM 734 C C . HIS A 1 99 ? -17.213 -21.852 -5.457 1.00 57.19 99 HIS A C 1
ATOM 736 O O . HIS A 1 99 ? -18.221 -22.228 -6.041 1.00 57.19 99 HIS A O 1
ATOM 742 N N . ALA A 1 100 ? -15.990 -22.248 -5.825 1.00 58.00 100 ALA A N 1
ATOM 743 C CA . ALA A 1 100 ? -15.748 -23.174 -6.937 1.00 58.00 100 ALA A CA 1
ATOM 744 C C . ALA A 1 100 ? -16.164 -24.632 -6.642 1.00 58.00 100 ALA A C 1
ATOM 746 O O . ALA A 1 100 ? -16.205 -25.457 -7.550 1.00 58.00 100 ALA A O 1
ATOM 747 N N . ARG A 1 101 ? -16.450 -24.963 -5.375 1.00 58.19 101 ARG A N 1
ATOM 748 C CA . ARG A 1 101 ? -16.846 -26.306 -4.911 1.00 58.19 101 ARG A CA 1
ATOM 749 C C . ARG A 1 101 ? -18.362 -26.467 -4.702 1.00 58.19 101 ARG A C 1
ATOM 751 O O . ARG A 1 101 ? -18.772 -27.450 -4.085 1.00 58.19 101 ARG A O 1
ATOM 758 N N . ARG A 1 102 ? -19.176 -25.512 -5.157 1.00 50.09 102 ARG A N 1
ATOM 759 C CA . ARG A 1 102 ? -20.645 -25.539 -5.071 1.00 50.09 102 ARG A CA 1
ATOM 760 C C . ARG A 1 102 ? -21.293 -25.636 -6.440 1.00 50.09 102 ARG A C 1
ATOM 762 O O . ARG A 1 102 ? -20.735 -25.046 -7.387 1.00 50.09 102 ARG A O 1
#

Radius of gyration: 14.81 Å; chains: 1; bounding box: 34×37×36 Å

Foldseek 3Di:
DKDKDWDADQAKACKKKKFKAALVRDTFWIWIDHIFGHPPPSDITIDIIDIDGDPPPPQLQMKIFIGRDDDDDDPDRPVRIDRRNPDPPCPPPVVVVVVVVD

Sequence (102 aa):
MKVIVHSLGAIDTQPAKLILRDADGKTLATATIPTLKAPLDLIPKTTTVTLPLPANTDVPTDTLTIEMPGPIPEITLLNNHITIGSLDRTQNPAEKELHARR